Protein AF-A0A2V9DF46-F1 (afdb_monomer_lite)

Structure (mmCIF, N/CA/C/O backbone):
data_AF-A0A2V9DF46-F1
#
_entry.id   AF-A0A2V9DF46-F1
#
loop_
_atom_site.group_PDB
_atom_site.id
_atom_site.type_symbol
_atom_site.label_atom_id
_atom_site.label_alt_id
_atom_site.label_comp_id
_atom_site.label_asym_id
_atom_site.label_entity_id
_atom_site.label_seq_id
_atom_site.pdbx_PDB_ins_code
_atom_site.Cartn_x
_atom_site.Cartn_y
_atom_site.Cartn_z
_atom_site.occupancy
_atom_site.B_iso_or_equiv
_atom_site.auth_seq_id
_atom_site.auth_comp_id
_atom_site.auth_asym_id
_atom_site.auth_atom_id
_atom_site.pdbx_PDB_model_num
ATOM 1 N N . LEU A 1 1 ? -19.518 -4.209 18.057 1.00 50.97 1 LEU A N 1
ATOM 2 C CA . LEU A 1 1 ? -19.226 -2.759 17.904 1.00 50.97 1 LEU A CA 1
ATOM 3 C C . LEU A 1 1 ? -19.248 -1.979 19.229 1.00 50.97 1 LEU A C 1
ATOM 5 O O . LEU A 1 1 ? -18.435 -1.078 19.361 1.00 50.97 1 LEU A O 1
ATOM 9 N N . LYS A 1 2 ? -20.084 -2.325 20.229 1.00 42.31 2 LYS A N 1
ATOM 10 C CA . LYS A 1 2 ? -20.087 -1.654 21.554 1.00 42.31 2 LYS A CA 1
ATOM 11 C C . LYS A 1 2 ? -18.871 -1.942 22.455 1.00 42.31 2 LYS A C 1
ATOM 13 O O . LYS A 1 2 ? -18.589 -1.142 23.333 1.00 42.31 2 LYS A O 1
ATOM 18 N N . GLU A 1 3 ? -18.133 -3.028 22.229 1.00 49.44 3 GLU A N 1
ATOM 19 C CA . GLU A 1 3 ? -16.971 -3.393 23.065 1.00 49.44 3 GLU A CA 1
ATOM 20 C C . GLU A 1 3 ? -15.674 -2.639 22.726 1.00 49.44 3 GLU A C 1
ATOM 22 O O . GLU A 1 3 ? -14.704 -2.739 23.466 1.00 49.44 3 GLU A O 1
ATOM 27 N N . LEU A 1 4 ? -15.636 -1.864 21.635 1.00 55.66 4 LEU A N 1
ATOM 28 C CA . LEU A 1 4 ? -14.403 -1.230 21.143 1.00 55.66 4 LEU A CA 1
ATOM 29 C C . LEU A 1 4 ? -14.249 0.261 21.489 1.00 55.66 4 LEU A C 1
ATOM 31 O O . LEU A 1 4 ? -13.274 0.861 21.053 1.00 55.66 4 LEU A O 1
ATOM 35 N N . ALA A 1 5 ? -15.160 0.862 22.271 1.00 61.62 5 ALA A N 1
ATOM 36 C CA . ALA A 1 5 ? -15.124 2.295 22.625 1.00 61.62 5 ALA A CA 1
ATOM 37 C C . ALA A 1 5 ? -14.777 3.197 21.416 1.00 61.62 5 ALA A C 1
ATOM 39 O O . ALA A 1 5 ? -13.901 4.068 21.486 1.00 61.62 5 ALA A O 1
ATOM 40 N N . ILE A 1 6 ? -15.420 2.903 20.281 1.00 66.00 6 ILE A N 1
ATOM 41 C CA . ILE A 1 6 ? -15.210 3.586 19.003 1.00 66.00 6 ILE A CA 1
ATOM 42 C C . ILE A 1 6 ? -15.786 4.994 19.132 1.00 66.00 6 ILE A C 1
ATOM 44 O O . ILE A 1 6 ? -16.922 5.149 19.583 1.00 66.00 6 ILE A O 1
ATOM 48 N N . THR A 1 7 ? -15.005 6.012 18.778 1.00 76.50 7 THR A N 1
ATOM 49 C CA . THR A 1 7 ? -15.478 7.404 18.808 1.00 76.50 7 THR A CA 1
ATOM 50 C C . THR A 1 7 ? -16.327 7.708 17.574 1.00 76.50 7 THR A C 1
ATOM 52 O O . THR A 1 7 ? -16.152 7.084 16.528 1.00 76.50 7 THR A O 1
ATOM 55 N N . ASP A 1 8 ? -17.215 8.702 17.647 1.00 78.06 8 ASP A N 1
ATOM 56 C CA . ASP A 1 8 ? -18.033 9.110 16.491 1.00 78.06 8 ASP A CA 1
ATOM 57 C C . ASP A 1 8 ? -17.175 9.496 15.270 1.00 78.06 8 ASP A C 1
ATOM 59 O O . ASP A 1 8 ? -17.557 9.250 14.125 1.00 78.06 8 ASP A O 1
ATOM 63 N N . ALA A 1 9 ? -15.970 10.028 15.511 1.00 79.44 9 ALA A N 1
ATOM 64 C CA . ALA A 1 9 ? -14.990 10.317 14.468 1.00 79.44 9 ALA A CA 1
ATOM 65 C C . ALA A 1 9 ? -14.495 9.041 13.762 1.00 79.44 9 ALA A C 1
ATOM 67 O O . ALA A 1 9 ? -14.457 8.991 12.534 1.00 79.44 9 ALA A O 1
ATOM 68 N N . GLU A 1 10 ? -14.180 7.981 14.510 1.00 80.62 10 GLU A N 1
ATOM 69 C CA . GLU A 1 10 ? -13.781 6.696 13.924 1.00 80.62 10 GLU A CA 1
ATOM 70 C C . GLU A 1 10 ? -14.941 6.038 13.166 1.00 80.62 10 GLU A C 1
ATOM 72 O O . GLU A 1 10 ? -14.721 5.420 12.126 1.00 80.62 10 GLU A O 1
ATOM 77 N N . VAL A 1 11 ? -16.184 6.200 13.637 1.00 82.88 11 VAL A N 1
ATOM 78 C CA . VAL A 1 11 ? -17.375 5.718 12.918 1.00 82.88 11 VAL A CA 1
ATOM 79 C C . VAL A 1 11 ? -17.511 6.405 11.557 1.00 82.88 11 VAL A C 1
ATOM 81 O O . VAL A 1 11 ? -17.789 5.729 10.565 1.00 82.88 11 VAL A O 1
ATOM 84 N N . ALA A 1 12 ? -17.279 7.718 11.479 1.00 85.62 12 ALA A N 1
ATOM 85 C CA . ALA A 1 12 ? -17.309 8.449 10.212 1.00 85.62 12 ALA A CA 1
ATOM 86 C C . ALA A 1 12 ? -16.234 7.947 9.229 1.00 85.62 12 ALA A C 1
ATOM 88 O O . ALA A 1 12 ? -16.510 7.753 8.044 1.00 85.62 12 ALA A O 1
ATOM 89 N N . GLU A 1 13 ? -15.027 7.662 9.719 1.00 87.19 13 GLU A N 1
ATOM 90 C CA . GLU A 1 13 ? -13.931 7.124 8.905 1.00 87.19 13 GLU A CA 1
ATOM 91 C C . GLU A 1 13 ? -14.191 5.684 8.442 1.00 87.19 13 GLU A C 1
ATOM 93 O O . GLU A 1 13 ? -13.940 5.334 7.286 1.00 87.19 13 GLU A O 1
ATOM 98 N N . LEU A 1 14 ? -14.773 4.850 9.305 1.00 85.69 14 LEU A N 1
ATOM 99 C CA . LEU A 1 14 ? -15.223 3.509 8.935 1.00 85.69 14 LEU A CA 1
ATOM 100 C C . LEU A 1 14 ? -16.327 3.552 7.877 1.00 85.69 14 LEU A C 1
ATOM 102 O O . LEU A 1 14 ? -16.326 2.738 6.954 1.00 85.69 14 LEU A O 1
ATOM 106 N N . ALA A 1 15 ? -17.254 4.506 7.983 1.00 86.44 15 ALA A N 1
ATOM 107 C CA . ALA A 1 15 ? -18.314 4.682 7.000 1.00 86.44 15 ALA A CA 1
ATOM 108 C C . ALA A 1 15 ? -17.739 5.003 5.612 1.00 86.44 15 ALA A C 1
ATOM 110 O O . ALA A 1 15 ? -18.195 4.427 4.625 1.00 86.44 15 ALA A O 1
ATOM 111 N N . LYS A 1 16 ? -16.697 5.842 5.532 1.00 89.06 16 LYS A N 1
ATOM 112 C CA . LYS A 1 16 ? -15.984 6.140 4.276 1.00 89.06 16 LYS A CA 1
ATOM 113 C C . LYS A 1 16 ? -15.331 4.892 3.676 1.00 89.06 16 LYS A C 1
ATOM 115 O O . LYS A 1 16 ? -15.520 4.613 2.493 1.00 89.06 16 LYS A O 1
ATOM 120 N N . ALA A 1 17 ? -14.621 4.106 4.490 1.00 86.19 17 ALA A N 1
ATOM 121 C CA . ALA A 1 17 ? -14.009 2.854 4.040 1.00 86.19 17 ALA A CA 1
ATOM 122 C C . ALA A 1 17 ? -15.068 1.848 3.549 1.00 86.19 17 ALA A C 1
ATOM 124 O O . ALA A 1 17 ? -14.930 1.266 2.473 1.00 86.19 17 ALA A O 1
ATOM 125 N N . ARG A 1 18 ? -16.176 1.703 4.284 1.00 86.88 18 ARG A N 1
ATOM 126 C CA . ARG A 1 18 ? -17.292 0.824 3.909 1.00 86.88 18 ARG A CA 1
ATOM 127 C C . ARG A 1 18 ? -17.962 1.257 2.605 1.00 86.88 18 ARG A C 1
ATOM 129 O O . ARG A 1 18 ? -18.239 0.414 1.758 1.00 86.88 18 ARG A O 1
ATOM 136 N N . GLN A 1 19 ? -18.200 2.556 2.417 1.00 87.50 19 GLN A N 1
ATOM 137 C CA . GLN A 1 19 ? -18.762 3.098 1.171 1.00 87.50 19 GLN A CA 1
ATOM 138 C C . GLN A 1 19 ? -17.862 2.830 -0.040 1.00 87.50 19 GLN A C 1
ATOM 140 O O . GLN A 1 19 ? -18.359 2.681 -1.152 1.00 87.50 19 GLN A O 1
ATOM 145 N N . ALA A 1 20 ? -16.551 2.720 0.172 1.00 85.12 20 ALA A N 1
ATOM 146 C CA . ALA A 1 20 ? -15.600 2.332 -0.861 1.00 85.12 20 ALA A CA 1
ATOM 147 C C . ALA A 1 20 ? -15.541 0.812 -1.118 1.00 85.12 20 ALA A C 1
ATOM 149 O O . ALA A 1 20 ? -14.718 0.349 -1.907 1.00 85.12 20 ALA A O 1
ATOM 150 N N . GLY A 1 21 ? -16.406 0.028 -0.468 1.00 84.44 21 GLY A N 1
ATOM 151 C CA . GLY A 1 21 ? -16.512 -1.413 -0.667 1.00 84.44 21 GLY A CA 1
ATOM 152 C C . GLY A 1 21 ? -15.475 -2.218 0.109 1.00 84.44 21 GLY A C 1
ATOM 153 O O . GLY A 1 21 ? -15.008 -3.223 -0.416 1.00 84.44 21 GLY A O 1
ATOM 154 N N . VAL A 1 22 ? -15.088 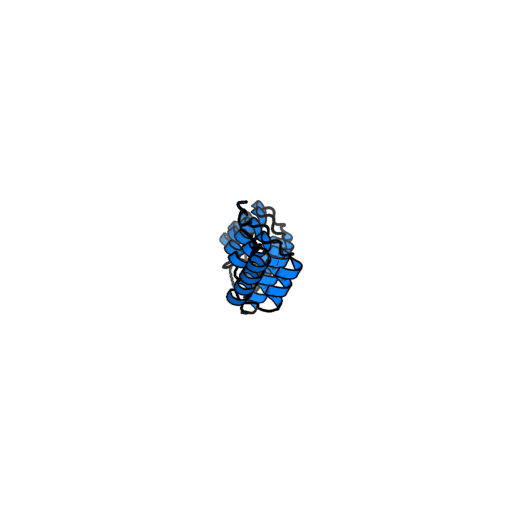-1.758 1.306 1.00 87.25 22 VAL A N 1
ATOM 155 C CA . VAL A 1 22 ? -14.313 -2.547 2.278 1.00 87.25 22 VAL A CA 1
ATOM 156 C C . VAL A 1 22 ? -15.260 -3.368 3.154 1.00 87.25 22 VAL A C 1
ATOM 158 O O . VAL A 1 22 ? -16.243 -2.834 3.675 1.00 87.25 22 VAL A O 1
ATOM 161 N N . THR A 1 23 ? -14.961 -4.654 3.339 1.00 88.56 23 THR A N 1
ATOM 162 C CA . THR A 1 23 ? -15.731 -5.542 4.223 1.00 88.56 23 THR A CA 1
ATOM 163 C C . THR A 1 23 ? -15.696 -5.118 5.696 1.00 88.56 23 THR A C 1
ATOM 165 O O . THR A 1 23 ? -14.719 -4.561 6.198 1.00 88.56 23 THR A O 1
ATOM 168 N N . ASP A 1 24 ? -16.752 -5.459 6.440 1.00 85.00 24 ASP A N 1
ATOM 169 C CA . ASP A 1 24 ? -16.848 -5.162 7.878 1.00 85.00 24 ASP A CA 1
ATOM 170 C C . ASP A 1 24 ? -15.729 -5.816 8.695 1.00 85.00 24 ASP A C 1
ATOM 172 O O . ASP A 1 24 ? -15.208 -5.211 9.632 1.00 85.00 24 ASP A O 1
ATOM 176 N N . SER A 1 25 ? -15.310 -7.023 8.308 1.00 87.06 25 SER A N 1
ATOM 177 C CA . SER A 1 25 ? -14.160 -7.710 8.900 1.00 87.06 25 SER A CA 1
ATOM 178 C C . SER A 1 25 ? -12.865 -6.919 8.726 1.00 87.06 25 SER A C 1
ATOM 180 O O . SER A 1 25 ? -12.126 -6.745 9.694 1.00 87.06 25 SER A O 1
ATOM 182 N N . ALA A 1 26 ? -12.604 -6.394 7.525 1.00 86.88 26 ALA A N 1
ATOM 183 C CA . ALA A 1 26 ? -11.416 -5.588 7.272 1.00 86.88 26 ALA A CA 1
ATOM 184 C C . ALA A 1 26 ? -11.474 -4.256 8.036 1.00 86.88 26 ALA A C 1
ATOM 186 O O . ALA A 1 26 ? -10.485 -3.861 8.646 1.00 86.88 26 ALA A O 1
ATOM 187 N N . CYS A 1 27 ? -12.638 -3.604 8.096 1.00 85.56 27 CYS A N 1
ATOM 188 C CA . CYS A 1 27 ? -12.853 -2.396 8.899 1.00 85.56 27 CYS A CA 1
ATOM 189 C C . CYS A 1 27 ? -12.524 -2.602 10.389 1.00 85.56 27 CYS A C 1
ATOM 191 O O . CYS A 1 27 ? -11.836 -1.776 10.991 1.00 85.56 27 CYS A O 1
ATOM 193 N N . ILE A 1 28 ? -12.970 -3.712 10.987 1.00 86.12 28 ILE A N 1
ATOM 194 C CA . ILE A 1 28 ? -12.664 -4.040 12.389 1.00 86.12 28 ILE A CA 1
ATOM 195 C C . ILE A 1 28 ? -11.156 -4.242 12.583 1.00 86.12 28 ILE A C 1
ATOM 197 O O . ILE A 1 28 ? -10.582 -3.702 13.531 1.00 86.12 28 ILE A O 1
ATOM 201 N N . GLU A 1 29 ? -10.503 -4.974 11.681 1.00 88.44 29 GLU A N 1
ATOM 202 C CA . GLU A 1 29 ? -9.055 -5.201 11.736 1.00 88.44 29 GLU A CA 1
ATOM 203 C C . GLU A 1 29 ? -8.255 -3.898 11.579 1.00 88.44 29 GLU A C 1
ATOM 205 O O . GLU A 1 29 ? -7.288 -3.672 12.305 1.00 88.44 29 GLU A O 1
ATOM 210 N N . LEU A 1 30 ? -8.689 -2.986 10.707 1.00 86.56 30 LEU A N 1
ATOM 211 C CA . LEU A 1 30 ? -8.065 -1.672 10.526 1.00 86.56 30 LEU A CA 1
ATOM 212 C C . LEU A 1 30 ? -8.125 -0.816 11.797 1.00 86.56 30 LEU A C 1
ATOM 214 O O . LEU A 1 30 ? -7.115 -0.238 12.205 1.00 86.56 30 LEU A O 1
ATOM 218 N N . VAL A 1 31 ? -9.284 -0.773 12.459 1.00 86.69 31 VAL A N 1
ATOM 219 C CA . VAL A 1 31 ? -9.442 -0.066 13.741 1.00 86.69 31 VAL A CA 1
ATOM 220 C C . VAL A 1 31 ? -8.585 -0.717 14.817 1.00 86.69 31 VAL A C 1
ATOM 222 O O . VAL A 1 31 ? -7.899 -0.025 15.567 1.00 86.69 31 VAL A O 1
ATOM 225 N N . ARG A 1 32 ? -8.563 -2.052 14.870 1.00 87.56 32 ARG A N 1
ATOM 226 C CA . ARG A 1 32 ? -7.732 -2.800 15.816 1.00 87.56 32 ARG A CA 1
ATOM 227 C C . ARG A 1 32 ? -6.247 -2.476 15.638 1.00 87.56 32 ARG A C 1
ATOM 229 O O . ARG A 1 32 ? -5.565 -2.236 16.631 1.00 87.56 32 ARG A O 1
ATOM 236 N N . LEU A 1 33 ? -5.762 -2.403 14.397 1.00 87.19 33 LEU A N 1
ATOM 237 C CA . LEU A 1 33 ? -4.384 -2.023 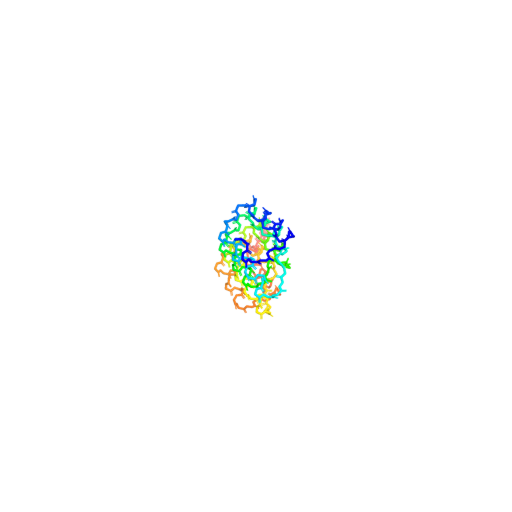14.067 1.00 87.19 33 LEU A CA 1
ATOM 238 C C . LEU A 1 33 ? -4.059 -0.572 14.458 1.00 87.19 33 LEU A C 1
ATOM 240 O O . LEU A 1 33 ? -2.956 -0.303 14.933 1.00 87.19 33 LEU A O 1
ATOM 244 N N . ALA A 1 34 ? -4.988 0.370 14.282 1.00 85.25 34 ALA A N 1
ATOM 245 C CA . ALA A 1 34 ? -4.800 1.753 14.732 1.00 85.25 34 ALA A CA 1
ATOM 246 C C . ALA A 1 34 ? -4.730 1.834 16.269 1.00 85.25 34 ALA A C 1
ATOM 248 O O . ALA A 1 34 ? -3.802 2.418 16.836 1.00 85.25 34 ALA A O 1
ATOM 249 N N . ARG A 1 35 ? -5.649 1.144 16.955 1.00 83.50 35 ARG A N 1
ATOM 250 C CA . ARG A 1 35 ? -5.716 1.104 18.421 1.00 83.50 35 ARG A CA 1
ATOM 251 C C . ARG A 1 35 ? -4.520 0.402 19.061 1.00 83.50 35 ARG A C 1
ATOM 253 O O . ARG A 1 35 ? -4.063 0.858 20.104 1.00 83.50 35 ARG A O 1
ATOM 260 N N . GLN A 1 36 ? -3.953 -0.628 18.424 1.00 86.00 36 GLN A N 1
ATOM 261 C CA . GLN A 1 36 ? -2.684 -1.243 18.850 1.00 86.00 36 GLN A CA 1
ATOM 262 C C . GLN A 1 36 ? -1.523 -0.242 18.904 1.00 86.00 36 GLN A C 1
ATOM 264 O O . GLN A 1 36 ? -0.571 -0.447 19.649 1.00 86.00 36 GLN A O 1
ATOM 269 N N . ARG A 1 37 ? -1.604 0.847 18.137 1.00 82.31 37 ARG A N 1
ATOM 270 C CA . ARG A 1 37 ? -0.605 1.922 18.115 1.00 82.31 37 ARG A CA 1
ATOM 271 C C . ARG A 1 37 ? -1.002 3.118 18.977 1.00 82.31 37 ARG A C 1
ATOM 273 O O . ARG A 1 37 ? -0.373 4.164 18.876 1.00 82.31 37 ARG A O 1
ATOM 280 N N . HIS A 1 38 ? -2.050 2.981 19.792 1.00 82.00 38 HIS A N 1
ATOM 281 C CA . HIS A 1 38 ? -2.656 4.069 20.564 1.00 82.00 38 HIS A CA 1
ATOM 282 C C . HIS A 1 38 ? -3.099 5.264 19.701 1.00 82.00 38 HIS A C 1
ATOM 284 O O . HIS A 1 38 ? -3.181 6.391 20.183 1.00 82.00 38 HIS A O 1
ATOM 290 N N . GLN A 1 39 ? -3.405 5.019 18.424 1.00 82.50 39 GLN A N 1
ATOM 291 C CA . GLN A 1 39 ? -3.882 6.026 17.483 1.00 82.50 39 GLN A CA 1
ATOM 292 C C . GLN A 1 39 ? -5.371 5.825 17.209 1.00 82.50 39 GLN A C 1
ATOM 294 O O . GLN A 1 39 ? -5.876 4.700 17.204 1.00 82.50 39 GLN A O 1
ATOM 299 N N . GLN A 1 40 ? -6.078 6.931 16.987 1.00 82.44 40 GLN A N 1
ATOM 300 C CA . GLN A 1 40 ? -7.453 6.885 16.498 1.00 82.44 40 GLN A CA 1
ATOM 301 C C . GLN A 1 40 ? -7.449 6.526 15.015 1.00 82.44 40 GLN A C 1
ATOM 303 O O . GLN A 1 40 ? -6.559 6.935 14.264 1.00 82.44 40 GLN A O 1
ATOM 308 N N . PHE A 1 41 ? -8.449 5.762 14.587 1.00 83.00 41 PHE A N 1
ATOM 309 C CA . PHE A 1 41 ? -8.607 5.446 13.176 1.00 83.00 41 PHE A CA 1
ATOM 310 C C . PHE A 1 41 ? -9.039 6.696 12.387 1.00 83.00 41 PHE A C 1
ATOM 312 O O . PHE A 1 41 ? -10.179 7.137 12.487 1.00 83.00 41 PHE A O 1
ATOM 319 N N . ALA A 1 42 ? -8.110 7.255 11.605 1.00 85.19 42 ALA A N 1
ATOM 320 C CA . ALA A 1 42 ? -8.290 8.483 10.819 1.00 85.19 42 ALA A CA 1
ATOM 321 C C . ALA A 1 42 ? -7.958 8.299 9.323 1.00 85.19 42 ALA A C 1
ATOM 323 O O . ALA A 1 42 ? -7.619 9.250 8.625 1.00 85.19 42 ALA A O 1
ATOM 324 N N . SER A 1 43 ? -7.954 7.055 8.836 1.00 85.00 43 SER A N 1
ATOM 325 C CA . SER A 1 43 ? -7.454 6.701 7.498 1.00 85.00 43 SER A CA 1
ATOM 326 C C . SER A 1 43 ? -8.549 6.276 6.516 1.00 85.00 43 SER A C 1
ATOM 328 O O . SER A 1 43 ? -8.241 5.675 5.486 1.00 85.00 43 SER A O 1
ATOM 330 N N . GLY A 1 44 ? -9.816 6.566 6.811 1.00 86.62 44 GLY A N 1
ATOM 331 C CA . GLY A 1 44 ? -10.958 6.165 5.991 1.00 86.62 44 GLY A CA 1
ATOM 332 C C . GLY A 1 44 ? -10.908 6.754 4.584 1.00 86.62 44 GLY A C 1
ATOM 333 O O . GLY A 1 44 ? -11.097 6.019 3.615 1.00 86.62 44 GLY A O 1
ATOM 334 N N . ASP A 1 45 ? -10.564 8.039 4.451 1.00 87.62 45 ASP A N 1
ATOM 335 C CA . ASP A 1 45 ? -10.402 8.690 3.137 1.00 87.62 45 ASP A CA 1
ATOM 336 C C . ASP A 1 45 ? -9.278 8.058 2.300 1.00 87.62 45 ASP A C 1
ATOM 338 O O . ASP A 1 45 ? -9.449 7.797 1.108 1.00 87.62 45 ASP A O 1
ATOM 342 N N . ALA A 1 46 ? -8.138 7.756 2.928 1.00 88.88 46 ALA A N 1
ATOM 343 C CA . ALA A 1 46 ? -7.000 7.118 2.268 1.00 88.88 46 ALA A CA 1
ATOM 344 C C . ALA A 1 46 ? -7.347 5.701 1.779 1.00 88.88 46 ALA A C 1
ATOM 346 O O . ALA A 1 46 ? -7.044 5.334 0.643 1.00 88.88 46 ALA A O 1
ATOM 347 N N . ILE A 1 47 ? -8.044 4.920 2.607 1.00 90.00 47 ILE A N 1
ATOM 348 C CA . ILE A 1 47 ? -8.532 3.580 2.251 1.00 90.00 47 ILE A CA 1
ATOM 349 C C . ILE A 1 47 ? -9.540 3.651 1.105 1.00 90.00 47 ILE A C 1
ATOM 351 O O . ILE A 1 47 ? -9.461 2.859 0.164 1.00 90.00 47 ILE A O 1
ATOM 355 N N . ALA A 1 48 ? -10.455 4.620 1.150 1.00 89.88 48 ALA A N 1
ATOM 356 C CA . ALA A 1 48 ? -11.411 4.837 0.077 1.00 89.88 48 ALA A CA 1
ATOM 357 C C . ALA A 1 48 ? -10.711 5.184 -1.247 1.00 89.88 48 ALA A C 1
ATOM 359 O O . ALA A 1 48 ? -11.085 4.658 -2.296 1.00 89.88 48 ALA A O 1
ATOM 360 N N . GLY A 1 49 ? -9.662 6.012 -1.199 1.00 89.06 49 GLY A N 1
ATOM 361 C CA . GLY A 1 49 ? -8.807 6.319 -2.348 1.00 89.06 49 GLY A CA 1
ATOM 362 C C . GLY A 1 49 ? -8.145 5.076 -2.945 1.00 89.06 49 GLY A C 1
ATOM 363 O O . GLY A 1 49 ? -8.228 4.864 -4.153 1.00 89.06 49 GLY A O 1
ATOM 364 N N . LEU A 1 50 ? -7.569 4.211 -2.104 1.00 89.94 50 LEU A N 1
ATOM 365 C CA . LEU A 1 50 ? -6.933 2.959 -2.532 1.00 89.94 50 LEU A CA 1
ATOM 366 C C . LEU A 1 50 ? -7.938 1.975 -3.154 1.00 89.94 50 LEU A C 1
ATOM 368 O O . LEU A 1 50 ? -7.659 1.376 -4.191 1.00 89.94 50 LEU A O 1
ATOM 372 N N . ARG A 1 51 ? -9.140 1.843 -2.582 1.00 91.50 51 ARG A N 1
ATOM 373 C CA . ARG A 1 51 ? -10.194 0.990 -3.158 1.00 91.50 51 ARG A CA 1
ATOM 374 C C . ARG A 1 51 ? -10.697 1.490 -4.506 1.00 91.50 51 ARG A C 1
ATOM 376 O O . ARG A 1 51 ? -10.948 0.672 -5.387 1.00 91.50 51 ARG A O 1
ATOM 383 N N . ARG A 1 52 ? -10.806 2.810 -4.694 1.00 89.31 52 ARG A N 1
ATOM 384 C CA . ARG A 1 52 ? -11.214 3.414 -5.978 1.00 89.31 52 ARG A CA 1
ATOM 385 C C . ARG A 1 52 ? -10.247 3.113 -7.118 1.00 89.31 52 ARG A C 1
ATOM 387 O O . ARG A 1 52 ? -10.668 3.114 -8.266 1.00 89.31 52 ARG A O 1
ATOM 394 N N . VAL A 1 53 ? -8.979 2.858 -6.806 1.00 89.81 53 VAL A N 1
ATOM 395 C CA . VAL A 1 53 ? -7.957 2.460 -7.787 1.00 89.81 53 VAL A CA 1
ATOM 396 C C . VAL A 1 53 ? -7.737 0.943 -7.804 1.00 89.81 53 VAL A C 1
ATOM 398 O O . VAL A 1 53 ? -6.693 0.457 -8.225 1.00 89.81 53 VAL A O 1
ATOM 401 N N . GLU A 1 54 ? -8.729 0.183 -7.333 1.00 89.06 54 GLU A N 1
ATOM 402 C CA . GLU A 1 54 ? -8.754 -1.280 -7.373 1.00 89.06 54 GLU A CA 1
ATOM 403 C C . GLU A 1 54 ? -7.598 -1.955 -6.614 1.00 89.06 54 GLU A C 1
ATOM 405 O O . GLU A 1 54 ? -7.166 -3.051 -6.978 1.00 89.06 54 GLU A O 1
ATOM 410 N N . VAL A 1 55 ? -7.093 -1.328 -5.544 1.00 88.94 55 VAL A N 1
ATOM 411 C CA . VAL A 1 55 ? -6.202 -2.008 -4.588 1.00 88.94 55 VAL A CA 1
ATOM 412 C C . VAL A 1 55 ? -7.029 -2.980 -3.761 1.00 88.94 55 VAL A C 1
ATOM 414 O O . VAL A 1 55 ? -8.105 -2.635 -3.263 1.00 88.94 55 VAL A O 1
ATOM 417 N N . THR A 1 56 ? -6.544 -4.206 -3.603 1.00 90.62 56 THR A N 1
ATOM 418 C CA . THR A 1 56 ? -7.258 -5.257 -2.871 1.00 90.62 56 THR A CA 1
ATOM 419 C C . THR A 1 56 ? -7.318 -4.987 -1.363 1.00 90.62 56 THR A C 1
ATOM 421 O O . THR A 1 56 ? -6.453 -4.325 -0.788 1.00 90.62 56 THR A O 1
ATOM 424 N N . GLU A 1 57 ? -8.336 -5.529 -0.685 1.00 90.00 57 GLU A N 1
ATOM 425 C CA . GLU A 1 57 ? -8.455 -5.407 0.778 1.00 90.00 57 GLU A CA 1
ATOM 426 C C . GLU A 1 57 ? -7.255 -6.013 1.511 1.00 90.00 57 GLU A C 1
ATOM 428 O O . GLU A 1 57 ? -6.794 -5.450 2.501 1.00 90.00 57 GLU A O 1
ATOM 433 N N . ALA A 1 58 ? -6.716 -7.124 0.996 1.00 89.31 58 ALA A N 1
ATOM 434 C CA . ALA A 1 58 ? -5.520 -7.758 1.540 1.00 89.31 58 ALA A CA 1
ATOM 435 C C . ALA A 1 58 ? -4.325 -6.793 1.523 1.00 89.31 58 ALA A C 1
ATOM 437 O O . ALA A 1 58 ? -3.671 -6.607 2.548 1.00 89.31 58 ALA A O 1
ATOM 438 N N . THR A 1 59 ? -4.099 -6.108 0.398 1.00 89.69 59 THR A N 1
ATOM 439 C CA . THR A 1 59 ? -3.055 -5.085 0.285 1.00 89.69 59 THR A CA 1
ATOM 440 C C . THR A 1 59 ? -3.293 -3.934 1.255 1.00 89.69 59 THR A C 1
ATOM 442 O O . THR A 1 59 ? -2.372 -3.526 1.953 1.00 89.69 59 THR A O 1
ATOM 445 N N . ILE A 1 60 ? -4.526 -3.437 1.370 1.00 90.38 60 ILE A N 1
ATOM 446 C CA . ILE A 1 60 ? -4.856 -2.351 2.306 1.00 90.38 60 ILE A CA 1
ATOM 447 C C . ILE A 1 60 ? -4.561 -2.763 3.754 1.00 90.38 60 ILE A C 1
ATOM 449 O O . ILE A 1 60 ? -3.937 -2.001 4.490 1.00 90.38 60 ILE A O 1
ATOM 453 N N . LEU A 1 61 ? -4.951 -3.969 4.169 1.00 90.44 61 LEU A N 1
ATOM 454 C CA . LEU A 1 61 ? -4.661 -4.475 5.512 1.00 90.44 61 LEU A CA 1
ATOM 455 C C . LEU A 1 61 ? -3.155 -4.591 5.770 1.00 90.44 61 LEU A C 1
ATOM 457 O O . LEU A 1 61 ? -2.683 -4.210 6.841 1.00 90.44 61 LEU A O 1
ATOM 461 N N . GLU A 1 62 ? -2.384 -5.053 4.791 1.00 90.56 62 GLU A N 1
ATOM 462 C CA . GLU A 1 62 ? -0.924 -5.092 4.882 1.00 90.56 62 GLU A CA 1
ATOM 463 C C . GLU A 1 62 ? -0.317 -3.681 4.982 1.00 90.56 62 GLU A C 1
ATOM 465 O O . GLU A 1 62 ? 0.534 -3.432 5.836 1.00 90.56 62 GLU A O 1
ATOM 470 N N . LEU A 1 63 ? -0.809 -2.705 4.212 1.00 89.19 63 LEU A N 1
ATOM 471 C CA . LEU A 1 63 ? -0.382 -1.307 4.343 1.00 89.19 63 LEU A CA 1
ATOM 472 C C . LEU A 1 63 ? -0.721 -0.725 5.723 1.00 89.19 63 LEU A C 1
ATOM 474 O O . LEU A 1 63 ? 0.071 0.042 6.280 1.00 89.19 63 LEU A O 1
ATOM 478 N N . ALA A 1 64 ? -1.857 -1.110 6.312 1.00 88.44 64 ALA A N 1
ATOM 479 C CA . ALA A 1 64 ? -2.214 -0.740 7.680 1.00 88.44 64 ALA A CA 1
ATOM 480 C C . ALA A 1 64 ? -1.288 -1.391 8.715 1.00 88.44 64 ALA A C 1
ATOM 482 O O . ALA A 1 64 ? -0.928 -0.762 9.713 1.00 88.44 64 ALA A O 1
ATOM 483 N N . ARG A 1 65 ? -0.861 -2.641 8.494 1.00 89.00 65 ARG A N 1
ATOM 484 C CA . ARG A 1 65 ? 0.133 -3.338 9.335 1.00 89.00 65 ARG A CA 1
ATOM 485 C C . ARG A 1 65 ? 1.509 -2.677 9.261 1.00 89.00 65 ARG A C 1
ATOM 487 O O . 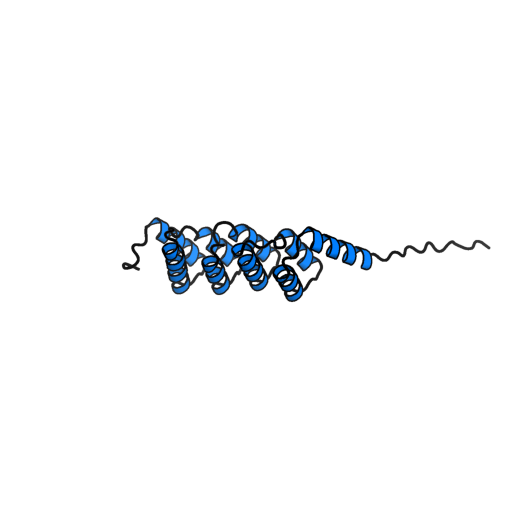ARG A 1 65 ? 2.189 -2.577 10.277 1.00 89.00 65 ARG A O 1
ATOM 494 N N . LEU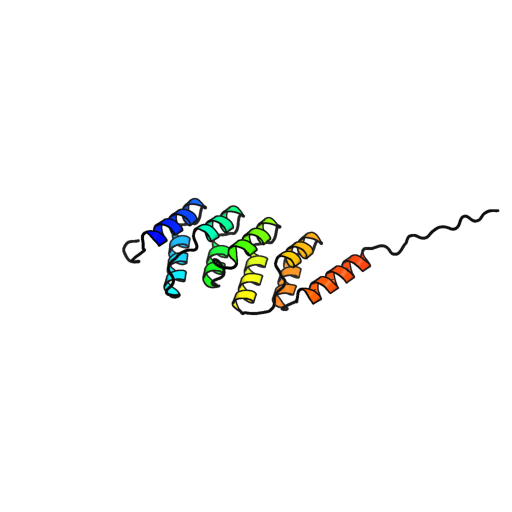 A 1 66 ? 1.871 -2.131 8.106 1.00 87.38 66 LEU A N 1
ATOM 495 C CA . LEU A 1 66 ? 3.129 -1.409 7.889 1.00 87.38 66 LEU A CA 1
ATOM 496 C C . LEU A 1 66 ? 3.067 0.079 8.274 1.00 87.38 66 LEU A C 1
ATOM 498 O O . LEU A 1 66 ? 4.062 0.792 8.139 1.00 87.38 66 LEU A O 1
ATOM 502 N N . ASN A 1 67 ? 1.912 0.555 8.755 1.00 86.25 67 ASN A N 1
ATOM 503 C CA . ASN A 1 67 ? 1.665 1.959 9.087 1.00 86.25 67 ASN A CA 1
ATOM 504 C C . ASN A 1 67 ? 1.908 2.926 7.904 1.00 86.25 67 ASN A C 1
ATOM 506 O O . ASN A 1 67 ? 2.382 4.044 8.089 1.00 86.25 67 ASN A O 1
ATOM 510 N N . GLN A 1 68 ? 1.600 2.492 6.676 1.00 84.88 68 GLN A N 1
ATOM 511 C CA . GLN A 1 68 ? 1.845 3.266 5.448 1.00 84.88 68 GLN A CA 1
ATOM 512 C C . GLN A 1 68 ? 0.585 3.932 4.866 1.00 84.88 68 GLN A C 1
ATOM 514 O O . GLN A 1 68 ? 0.695 4.744 3.953 1.00 84.88 68 GLN A O 1
ATOM 519 N N . ILE A 1 69 ? -0.619 3.654 5.381 1.00 82.94 69 ILE A N 1
ATOM 520 C CA . ILE A 1 69 ? -1.858 4.219 4.809 1.00 82.94 69 ILE A CA 1
ATOM 521 C C . ILE A 1 69 ? -1.930 5.747 4.953 1.00 82.94 69 ILE A C 1
ATOM 523 O O . ILE A 1 69 ? -2.414 6.414 4.054 1.00 82.94 69 ILE A O 1
ATOM 527 N N . GLY A 1 70 ? -1.451 6.341 6.046 1.00 79.44 70 GLY A N 1
ATOM 528 C CA . GLY A 1 70 ? -1.565 7.794 6.226 1.00 79.44 70 GLY A CA 1
ATOM 529 C C . GLY A 1 70 ? -0.702 8.581 5.235 1.00 79.44 70 GLY A C 1
ATOM 530 O O . GLY A 1 70 ? -1.203 9.256 4.342 1.00 79.44 70 GLY A O 1
ATOM 531 N N . LEU A 1 71 ? 0.618 8.487 5.400 1.00 76.94 71 LEU A N 1
ATOM 532 C CA . LEU A 1 71 ? 1.569 9.322 4.662 1.00 76.94 71 LEU A CA 1
ATOM 533 C C . LEU A 1 71 ? 1.753 8.880 3.202 1.00 76.94 71 LEU A C 1
ATOM 535 O O . LEU A 1 71 ? 2.044 9.705 2.342 1.00 76.94 71 LEU A O 1
ATOM 539 N N . TRP A 1 72 ? 1.608 7.583 2.923 1.00 85.25 72 TRP A N 1
ATOM 540 C CA . TRP A 1 72 ? 2.006 6.994 1.646 1.00 85.25 72 TRP A CA 1
ATOM 541 C C . TRP A 1 72 ? 0.828 6.531 0.778 1.00 85.25 72 TRP A C 1
ATOM 543 O O . TRP A 1 72 ? 1.033 6.233 -0.397 1.00 85.25 72 TRP A O 1
ATOM 553 N N . ALA A 1 73 ? -0.419 6.543 1.271 1.00 85.31 73 ALA A N 1
ATOM 554 C CA . ALA A 1 73 ? -1.562 6.137 0.443 1.00 85.31 73 ALA A CA 1
ATOM 555 C C . ALA A 1 73 ? -1.750 7.001 -0.807 1.00 85.31 73 ALA A C 1
ATOM 557 O O . ALA A 1 73 ? -2.128 6.462 -1.841 1.00 85.31 73 ALA A O 1
ATOM 558 N N . GLY A 1 74 ? -1.464 8.306 -0.747 1.00 86.44 74 GLY A N 1
ATOM 559 C CA . GLY A 1 74 ? -1.554 9.171 -1.929 1.00 86.44 74 GLY A CA 1
ATOM 560 C C . GLY A 1 74 ? -0.550 8.779 -3.018 1.00 86.44 74 GLY A C 1
ATOM 561 O O . GLY A 1 74 ? -0.904 8.691 -4.193 1.00 86.44 74 GLY A O 1
ATOM 562 N N . GLU A 1 75 ? 0.688 8.472 -2.623 1.00 87.62 75 GLU A N 1
ATOM 563 C CA . GLU A 1 75 ? 1.722 7.989 -3.545 1.00 87.62 75 GLU A CA 1
ATOM 564 C C . GLU A 1 75 ? 1.353 6.600 -4.090 1.00 87.62 75 GLU A C 1
ATOM 566 O O . GLU A 1 75 ? 1.412 6.373 -5.298 1.00 87.62 75 GLU A O 1
ATOM 571 N N . ALA A 1 76 ? 0.894 5.690 -3.225 1.00 88.88 76 ALA A N 1
ATOM 572 C CA . ALA A 1 76 ? 0.438 4.357 -3.615 1.00 88.88 76 ALA A CA 1
ATOM 573 C C . ALA A 1 76 ? -0.749 4.404 -4.589 1.00 88.88 76 ALA A C 1
ATOM 575 O O . ALA A 1 76 ? -0.776 3.654 -5.565 1.00 88.88 76 ALA A O 1
ATOM 576 N N . GLN A 1 77 ? -1.692 5.326 -4.380 1.00 90.25 77 GLN A N 1
ATOM 577 C CA . GLN A 1 77 ? -2.812 5.552 -5.287 1.00 90.25 77 GLN A CA 1
ATOM 578 C C . GLN 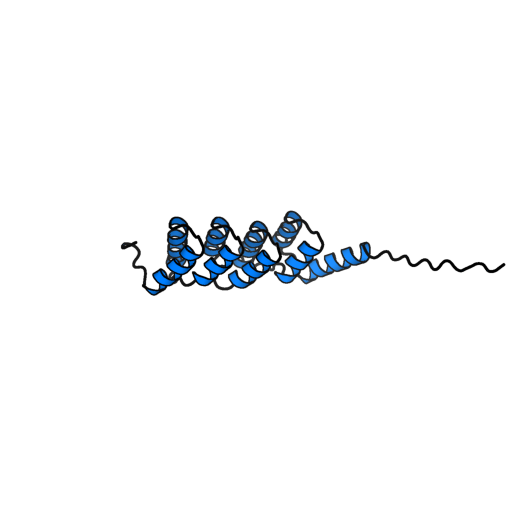A 1 77 ? -2.326 6.010 -6.668 1.00 90.25 77 GLN A C 1
ATOM 580 O O . GLN A 1 77 ? -2.769 5.473 -7.683 1.00 90.25 77 GLN A O 1
ATOM 585 N N . ALA A 1 78 ? -1.393 6.965 -6.719 1.00 88.50 78 ALA A N 1
ATOM 586 C CA . ALA A 1 78 ? -0.813 7.441 -7.973 1.00 88.50 78 ALA A CA 1
ATOM 587 C C . ALA A 1 78 ? -0.047 6.330 -8.715 1.00 88.50 78 ALA A C 1
ATOM 589 O O . ALA A 1 78 ? -0.195 6.170 -9.925 1.00 88.50 78 ALA A O 1
ATOM 590 N N . MET A 1 79 ? 0.721 5.520 -7.986 1.00 89.62 79 MET A N 1
ATOM 591 C CA . MET A 1 79 ? 1.441 4.368 -8.533 1.00 89.62 79 MET A CA 1
ATOM 592 C C . MET A 1 79 ? 0.497 3.306 -9.103 1.00 89.62 79 MET A C 1
ATOM 594 O O . MET A 1 79 ? 0.740 2.782 -10.192 1.00 89.62 79 MET A O 1
ATOM 598 N N . ARG A 1 80 ? -0.609 3.023 -8.410 1.00 90.44 80 ARG A N 1
ATOM 599 C CA . ARG A 1 80 ? -1.631 2.093 -8.894 1.00 90.44 80 ARG A CA 1
ATOM 600 C C . ARG A 1 80 ? -2.309 2.595 -10.167 1.00 90.44 80 ARG A C 1
ATOM 602 O O . ARG A 1 80 ? -2.444 1.832 -11.117 1.00 90.44 80 ARG A O 1
ATOM 609 N N . LEU A 1 81 ? -2.670 3.881 -10.214 1.00 89.19 81 LEU A N 1
ATOM 610 C CA . LEU A 1 81 ? -3.225 4.526 -11.413 1.00 89.19 81 LEU A CA 1
ATOM 611 C C . LEU A 1 81 ? -2.268 4.475 -12.607 1.00 89.19 81 LEU A C 1
ATOM 613 O O . LEU A 1 81 ? -2.708 4.403 -13.750 1.00 89.19 81 LEU A O 1
ATOM 617 N N . ALA A 1 82 ? -0.965 4.483 -12.342 1.00 86.50 82 ALA A N 1
ATOM 618 C CA . ALA A 1 82 ? 0.066 4.330 -13.355 1.00 86.50 82 ALA A CA 1
ATOM 619 C C . ALA A 1 82 ? 0.296 2.869 -13.800 1.00 86.50 82 ALA A C 1
ATOM 621 O O . ALA A 1 82 ? 1.185 2.609 -14.608 1.00 86.50 82 ALA A O 1
ATOM 622 N N . GLY A 1 83 ? -0.493 1.915 -13.295 1.00 86.06 83 GLY A N 1
ATOM 623 C CA . GLY A 1 83 ? -0.457 0.512 -13.711 1.00 86.06 83 GLY A CA 1
ATOM 624 C C . GLY A 1 83 ? 0.511 -0.367 -12.921 1.00 86.06 83 GLY A C 1
ATOM 625 O O . GLY A 1 83 ? 0.832 -1.469 -13.371 1.00 86.06 83 GLY A O 1
ATOM 626 N N . LEU A 1 84 ? 0.989 0.087 -11.757 1.00 88.31 84 LEU A N 1
ATOM 627 C CA . LEU A 1 84 ? 1.761 -0.768 -10.854 1.00 88.31 84 LEU A CA 1
ATOM 628 C C . LEU A 1 84 ? 0.838 -1.759 -10.128 1.00 88.31 84 LEU A C 1
ATOM 630 O O . LEU A 1 84 ? -0.296 -1.448 -9.747 1.00 88.31 84 LEU A O 1
ATOM 634 N N . SER A 1 85 ? 1.324 -2.986 -9.961 1.00 89.56 85 SER A N 1
ATOM 635 C CA . SER A 1 85 ? 0.600 -4.048 -9.270 1.00 89.56 85 SER A CA 1
ATOM 636 C C . SER A 1 85 ? 0.641 -3.873 -7.752 1.00 89.56 85 SER A C 1
ATOM 638 O O . SER A 1 85 ? 1.558 -3.267 -7.194 1.00 89.56 85 SER A O 1
ATOM 640 N N . ASP A 1 86 ? -0.357 -4.442 -7.078 1.00 89.69 86 ASP A N 1
ATOM 641 C CA . ASP A 1 86 ? -0.440 -4.502 -5.617 1.00 89.69 86 ASP A CA 1
ATOM 642 C C . ASP A 1 86 ? 0.833 -5.097 -4.986 1.00 89.69 86 ASP A C 1
ATOM 644 O O . ASP A 1 86 ? 1.284 -4.625 -3.945 1.00 89.69 86 ASP A O 1
ATOM 648 N N . GLU A 1 87 ? 1.458 -6.087 -5.632 1.00 89.62 87 GLU A N 1
ATOM 649 C CA . GLU A 1 87 ? 2.700 -6.708 -5.154 1.00 89.62 87 GLU A CA 1
ATOM 650 C C . GLU A 1 87 ? 3.870 -5.719 -5.107 1.00 89.62 87 GLU A C 1
ATOM 652 O O . GLU A 1 87 ? 4.598 -5.672 -4.113 1.00 89.62 87 GLU A O 1
ATOM 657 N N . ILE A 1 88 ? 4.023 -4.884 -6.142 1.00 89.56 88 ILE A N 1
ATOM 658 C CA . ILE A 1 88 ? 5.053 -3.836 -6.176 1.00 89.56 88 ILE A CA 1
ATOM 659 C C . ILE A 1 88 ? 4.799 -2.823 -5.059 1.00 89.56 88 ILE A C 1
ATOM 661 O O . ILE A 1 88 ? 5.733 -2.443 -4.351 1.00 89.56 88 ILE A O 1
ATOM 665 N N . LEU A 1 89 ? 3.537 -2.419 -4.866 1.00 89.81 89 LEU A N 1
ATOM 666 C CA . LEU A 1 89 ? 3.162 -1.508 -3.785 1.00 89.81 89 LEU A CA 1
ATOM 667 C C . LEU A 1 89 ? 3.513 -2.102 -2.416 1.00 89.81 89 LEU A C 1
ATOM 669 O O . LEU A 1 89 ? 4.112 -1.423 -1.587 1.00 89.81 89 LEU A O 1
ATOM 673 N N . LEU A 1 90 ? 3.197 -3.374 -2.173 1.00 90.12 90 LEU A N 1
ATOM 674 C CA . LEU A 1 90 ? 3.520 -4.036 -0.909 1.00 90.12 90 LEU A CA 1
ATOM 675 C C . LEU A 1 90 ? 5.022 -4.178 -0.685 1.00 90.12 90 LEU A C 1
ATOM 677 O O . LEU A 1 90 ? 5.489 -3.939 0.430 1.00 90.12 90 LEU A O 1
ATOM 681 N N . SER A 1 91 ? 5.781 -4.536 -1.721 1.00 88.62 91 SER A N 1
ATOM 682 C CA . SER A 1 91 ? 7.240 -4.611 -1.629 1.00 88.62 91 SER A CA 1
ATOM 683 C C . SER A 1 91 ? 7.826 -3.247 -1.249 1.00 88.62 91 SER A C 1
ATOM 685 O O . SER A 1 91 ? 8.542 -3.126 -0.252 1.00 88.62 91 SER A O 1
ATOM 687 N N . LEU A 1 92 ? 7.410 -2.185 -1.945 1.00 87.94 92 LEU A N 1
ATOM 688 C CA . LEU A 1 92 ? 7.860 -0.826 -1.655 1.00 87.94 92 LEU A CA 1
ATOM 689 C C . LEU A 1 92 ? 7.459 -0.373 -0.242 1.00 87.94 92 LEU A C 1
ATOM 691 O O . LEU A 1 92 ? 8.284 0.174 0.491 1.00 87.94 92 LEU A O 1
ATOM 695 N N . ALA A 1 93 ? 6.225 -0.660 0.178 1.00 88.94 93 ALA A N 1
ATOM 696 C CA . ALA A 1 93 ? 5.736 -0.345 1.517 1.00 88.94 93 ALA A CA 1
ATOM 697 C C . ALA A 1 93 ? 6.558 -1.028 2.617 1.00 88.94 93 ALA A C 1
ATOM 699 O O . ALA A 1 93 ? 6.867 -0.394 3.627 1.00 88.94 93 ALA A O 1
ATOM 700 N N . ARG A 1 94 ? 6.935 -2.302 2.434 1.00 88.94 94 ARG A N 1
ATOM 701 C CA . ARG A 1 94 ? 7.754 -3.058 3.399 1.00 88.94 94 ARG A CA 1
ATOM 702 C C . ARG A 1 94 ? 9.141 -2.454 3.544 1.00 88.94 94 ARG A C 1
ATOM 704 O O . ARG A 1 94 ? 9.583 -2.204 4.663 1.00 88.94 94 ARG A O 1
ATOM 711 N N . HIS A 1 95 ? 9.805 -2.171 2.428 1.00 87.00 95 HIS A N 1
ATOM 712 C CA . HIS A 1 95 ? 11.132 -1.563 2.452 1.00 87.00 95 HIS A CA 1
ATOM 713 C C . HIS A 1 95 ? 11.113 -0.151 3.047 1.00 87.00 95 HIS A C 1
ATOM 715 O O . HIS A 1 95 ? 11.994 0.206 3.833 1.00 87.00 95 HIS A O 1
ATOM 721 N N . ARG A 1 96 ? 10.079 0.639 2.738 1.00 84.62 96 ARG A N 1
ATOM 722 C CA . ARG A 1 96 ? 9.906 1.980 3.302 1.00 84.62 96 ARG A CA 1
ATOM 723 C C . ARG A 1 96 ? 9.621 1.936 4.802 1.00 84.62 96 ARG A C 1
ATOM 725 O O . ARG A 1 96 ? 10.211 2.712 5.549 1.00 84.62 96 ARG A O 1
ATOM 732 N N . ALA A 1 97 ? 8.789 0.998 5.255 1.00 85.62 97 ALA A N 1
ATOM 733 C CA . ALA A 1 97 ? 8.556 0.755 6.678 1.00 85.62 97 ALA A CA 1
ATOM 734 C C . ALA A 1 97 ? 9.835 0.303 7.409 1.00 85.62 97 ALA A C 1
ATOM 736 O O . ALA A 1 97 ? 10.033 0.662 8.566 1.00 85.62 97 ALA A O 1
ATOM 737 N N . ALA A 1 98 ? 10.729 -0.419 6.725 1.00 85.56 98 ALA A N 1
ATOM 738 C CA . ALA A 1 98 ? 12.054 -0.783 7.227 1.00 85.56 98 ALA A CA 1
ATOM 739 C C . ALA A 1 98 ? 13.088 0.365 7.160 1.00 85.56 98 ALA A C 1
ATOM 741 O O . ALA A 1 98 ? 14.239 0.170 7.549 1.00 85.56 98 ALA A O 1
ATOM 742 N N . GLY A 1 99 ? 12.714 1.549 6.657 1.00 80.88 99 GLY A N 1
ATOM 743 C CA . GLY A 1 99 ? 13.609 2.703 6.516 1.00 80.88 99 GLY A CA 1
ATOM 744 C C . GLY A 1 99 ? 14.691 2.533 5.445 1.00 80.88 99 GLY A C 1
ATOM 745 O O . GLY A 1 99 ? 15.692 3.249 5.460 1.00 80.88 99 GLY A O 1
ATOM 746 N N . GLN A 1 100 ? 14.525 1.578 4.529 1.00 80.69 100 GLN A N 1
ATOM 747 C CA . GLN A 1 100 ? 15.505 1.299 3.487 1.00 80.69 100 GLN A CA 1
ATOM 748 C C . GLN A 1 100 ? 15.358 2.268 2.311 1.00 80.69 100 GLN A C 1
ATOM 750 O O . GLN A 1 100 ? 14.255 2.697 1.959 1.00 80.69 100 GLN A O 1
ATOM 755 N N . LYS A 1 101 ? 16.489 2.603 1.678 1.00 75.25 101 LYS A N 1
ATOM 756 C CA . LYS A 1 101 ? 16.486 3.367 0.428 1.00 75.25 101 LYS A CA 1
ATOM 757 C C . LYS A 1 101 ? 15.838 2.515 -0.656 1.00 75.25 101 LYS A C 1
ATOM 759 O O . LYS A 1 101 ? 16.241 1.378 -0.877 1.00 75.25 101 LYS A O 1
ATOM 764 N N . THR A 1 102 ? 14.826 3.074 -1.299 1.00 77.88 102 THR A N 1
ATOM 765 C CA . THR A 1 102 ? 14.058 2.423 -2.358 1.00 77.88 102 THR A CA 1
ATOM 766 C C . THR A 1 102 ? 13.916 3.358 -3.540 1.00 77.88 102 THR A C 1
ATOM 768 O O . THR A 1 102 ? 14.145 4.563 -3.416 1.00 77.88 102 THR A O 1
ATOM 771 N N . LEU A 1 103 ? 13.543 2.781 -4.678 1.00 81.38 103 LEU A N 1
ATOM 772 C CA . LEU A 1 103 ? 13.183 3.535 -5.867 1.00 81.38 103 LEU A CA 1
ATOM 773 C C . LEU A 1 103 ? 11.982 4.437 -5.583 1.00 81.38 103 LEU A C 1
ATOM 775 O O . LEU A 1 103 ? 11.009 4.013 -4.953 1.00 81.38 103 LEU A O 1
ATOM 779 N N . SER A 1 104 ? 12.028 5.664 -6.088 1.00 81.44 104 SER A N 1
ATOM 780 C CA . SER A 1 104 ? 10.891 6.572 -6.035 1.00 81.44 104 SER A CA 1
ATOM 781 C C . SER A 1 104 ? 9.743 6.069 -6.912 1.00 81.44 104 SER A C 1
ATOM 783 O O . SER A 1 104 ? 9.948 5.477 -7.981 1.00 81.44 104 SER A O 1
ATOM 785 N N . GLY A 1 105 ? 8.506 6.337 -6.482 1.00 81.88 105 GLY A N 1
ATOM 786 C CA . GLY A 1 105 ? 7.307 5.974 -7.239 1.00 81.88 105 GLY A CA 1
ATOM 787 C C . GLY A 1 105 ? 7.337 6.415 -8.712 1.00 81.88 105 GLY A C 1
ATOM 788 O O . GLY A 1 105 ? 7.059 5.589 -9.585 1.00 81.88 105 GLY A O 1
ATOM 789 N N . PRO A 1 106 ? 7.742 7.659 -9.046 1.00 83.06 106 PRO A N 1
ATOM 790 C CA . PRO A 1 106 ? 7.855 8.102 -10.436 1.00 83.06 106 PRO A CA 1
ATOM 791 C C . PRO A 1 106 ? 8.827 7.266 -11.279 1.00 83.06 106 PRO A C 1
ATOM 793 O O . PRO A 1 106 ? 8.561 7.013 -12.456 1.00 83.06 106 PRO A O 1
ATOM 796 N N . LEU A 1 107 ? 9.946 6.819 -10.704 1.00 83.62 107 LEU A N 1
ATOM 797 C CA . LEU A 1 107 ? 10.935 6.039 -11.440 1.00 83.62 107 LEU A CA 1
ATOM 798 C C . LEU A 1 107 ? 10.461 4.603 -11.686 1.00 83.62 107 LEU A C 1
ATOM 800 O O . LEU A 1 107 ? 10.651 4.085 -12.786 1.00 83.62 107 LEU A O 1
ATOM 804 N N . LEU A 1 108 ? 9.762 3.994 -10.724 1.00 84.62 108 LEU A N 1
ATOM 805 C CA . LEU A 1 108 ? 9.101 2.697 -10.915 1.00 84.62 108 LEU A CA 1
ATOM 806 C C . LEU A 1 108 ? 8.072 2.745 -12.044 1.00 84.62 108 LEU A C 1
ATOM 808 O O . LEU A 1 108 ? 8.041 1.855 -12.893 1.00 84.62 108 LEU A O 1
ATOM 812 N N . VAL A 1 109 ? 7.284 3.820 -12.107 1.00 86.12 109 VAL A N 1
ATOM 813 C CA . VAL A 1 109 ? 6.337 4.049 -13.206 1.00 86.12 109 VAL A CA 1
ATOM 814 C C . VAL A 1 109 ? 7.065 4.172 -14.547 1.00 86.12 109 VAL A C 1
ATOM 816 O O . VAL A 1 109 ? 6.650 3.565 -15.534 1.00 86.12 109 VAL A O 1
ATOM 819 N N . ARG A 1 110 ? 8.187 4.901 -14.605 1.00 85.12 110 ARG A N 1
ATOM 820 C CA . ARG A 1 110 ? 9.006 4.996 -15.828 1.00 85.12 110 ARG A CA 1
ATOM 821 C C . ARG A 1 110 ? 9.570 3.641 -16.251 1.00 85.12 110 ARG A C 1
ATOM 823 O O . ARG A 1 110 ? 9.531 3.331 -17.437 1.00 85.12 110 ARG A O 1
ATOM 830 N N . LEU A 1 111 ? 10.069 2.837 -15.312 1.00 84.62 111 LEU A N 1
ATOM 831 C CA . LEU A 1 111 ? 10.590 1.497 -15.593 1.00 84.62 111 LEU A CA 1
ATOM 832 C C . LEU A 1 111 ? 9.484 0.567 -16.112 1.00 84.62 111 LEU A C 1
ATOM 834 O O . LEU A 1 111 ? 9.687 -0.123 -17.111 1.00 84.62 111 LEU A O 1
ATOM 838 N N . LYS A 1 112 ? 8.297 0.606 -15.499 1.00 84.94 112 LYS A N 1
ATOM 839 C CA . LYS A 1 112 ? 7.116 -0.131 -15.964 1.00 84.94 112 LYS A CA 1
ATOM 840 C C . LYS A 1 112 ? 6.726 0.274 -17.388 1.00 84.94 112 LYS A C 1
ATOM 842 O O . LYS A 1 112 ? 6.559 -0.590 -18.246 1.00 84.94 112 LYS A O 1
ATOM 847 N N . ASN A 1 113 ? 6.670 1.577 -17.666 1.00 84.75 113 ASN A N 1
ATOM 848 C CA . ASN A 1 113 ? 6.378 2.112 -19.001 1.00 84.75 113 ASN A CA 1
ATOM 849 C C . ASN A 1 113 ? 7.471 1.788 -20.033 1.00 84.75 113 ASN A C 1
ATOM 851 O O . ASN A 1 113 ? 7.179 1.680 -21.220 1.00 84.75 113 ASN A O 1
ATOM 855 N N . ALA A 1 114 ? 8.718 1.591 -19.594 1.00 83.06 114 ALA A N 1
ATOM 856 C CA . ALA A 1 114 ? 9.818 1.108 -20.428 1.00 83.06 114 ALA A CA 1
ATOM 857 C C . ALA A 1 114 ? 9.757 -0.410 -20.702 1.00 83.06 114 ALA A C 1
ATOM 859 O O . ALA A 1 114 ? 10.670 -0.955 -21.319 1.00 83.06 114 ALA A O 1
ATOM 860 N N . GLY A 1 115 ? 8.704 -1.098 -20.248 1.00 82.25 115 GLY A N 1
ATOM 861 C CA . GLY A 1 115 ? 8.487 -2.524 -20.483 1.00 82.25 115 GLY A CA 1
ATOM 862 C C . GLY A 1 115 ? 9.151 -3.447 -19.460 1.00 82.25 115 GLY A C 1
ATOM 863 O O . GLY A 1 115 ? 9.204 -4.654 -19.695 1.00 82.25 115 GLY A O 1
ATOM 864 N N . GLN A 1 116 ? 9.650 -2.924 -18.332 1.00 85.12 116 GLN A N 1
ATOM 865 C CA . GLN A 1 116 ? 10.159 -3.777 -17.253 1.00 85.12 116 GLN A CA 1
ATOM 866 C C . GLN A 1 116 ? 9.024 -4.606 -16.643 1.00 85.12 116 GLN A C 1
ATOM 868 O O . GLN A 1 116 ? 7.911 -4.115 -16.431 1.00 85.12 116 GLN A O 1
ATOM 873 N N . ARG A 1 117 ? 9.313 -5.879 -16.356 1.00 86.44 117 ARG A N 1
ATOM 874 C CA . ARG A 1 117 ? 8.347 -6.797 -15.741 1.00 86.44 117 ARG A CA 1
ATOM 875 C C . ARG A 1 117 ? 8.270 -6.533 -14.243 1.00 86.44 117 ARG A C 1
ATOM 877 O O . ARG A 1 117 ? 9.256 -6.138 -13.628 1.00 86.44 117 ARG A O 1
ATOM 884 N N . ASP A 1 118 ? 7.131 -6.853 -13.641 1.00 85.75 118 ASP A N 1
ATOM 885 C CA . ASP A 1 118 ? 6.900 -6.641 -12.206 1.00 85.75 118 ASP A CA 1
ATOM 886 C C . ASP A 1 118 ? 7.941 -7.352 -11.338 1.00 85.75 118 ASP A C 1
ATOM 888 O O . ASP A 1 118 ? 8.437 -6.775 -10.378 1.00 85.75 118 ASP A O 1
ATOM 892 N N . VAL A 1 119 ? 8.356 -8.556 -11.739 1.00 87.06 119 VAL A N 1
ATOM 893 C CA . VAL A 1 119 ? 9.413 -9.321 -11.059 1.00 87.06 119 VAL A CA 1
ATOM 894 C C . VAL A 1 119 ? 10.748 -8.570 -11.060 1.00 87.06 119 VAL A C 1
ATOM 896 O O . VAL A 1 119 ? 11.455 -8.563 -10.057 1.00 87.06 119 VAL A O 1
ATOM 899 N N . ASP A 1 120 ? 11.100 -7.911 -12.166 1.00 86.69 120 ASP A N 1
ATOM 900 C CA . ASP A 1 120 ? 12.345 -7.145 -12.262 1.00 86.69 120 ASP A CA 1
ATOM 901 C C . ASP A 1 120 ? 12.267 -5.887 -11.378 1.00 86.69 120 ASP A C 1
ATOM 903 O O . ASP A 1 120 ? 13.217 -5.574 -10.662 1.00 86.69 120 ASP A O 1
ATOM 907 N N . LEU A 1 121 ? 11.104 -5.223 -11.345 1.00 85.62 121 LEU A N 1
ATOM 908 C CA . LEU A 1 121 ? 10.841 -4.080 -10.462 1.00 85.62 121 LEU A CA 1
ATOM 909 C C . LEU A 1 121 ? 10.939 -4.458 -8.980 1.00 85.62 121 LEU A C 1
ATOM 911 O O . LEU A 1 121 ? 11.592 -3.750 -8.214 1.00 85.62 121 LEU A O 1
ATOM 915 N N . ILE A 1 122 ? 10.347 -5.588 -8.586 1.00 86.81 122 ILE A N 1
ATOM 916 C CA . ILE A 1 122 ? 10.434 -6.118 -7.219 1.00 86.81 122 ILE A CA 1
ATOM 917 C C . ILE A 1 122 ? 11.891 -6.421 -6.865 1.00 86.81 122 ILE A C 1
ATOM 919 O O . ILE A 1 122 ? 12.358 -5.976 -5.821 1.00 86.81 122 ILE A O 1
ATOM 923 N N . ASN A 1 123 ? 12.646 -7.068 -7.758 1.00 86.69 123 ASN A N 1
ATOM 924 C CA . ASN A 1 123 ? 14.069 -7.335 -7.538 1.00 86.69 123 ASN A CA 1
ATOM 925 C C . ASN A 1 123 ? 14.885 -6.048 -7.334 1.00 86.69 123 ASN A C 1
ATOM 927 O O . ASN A 1 123 ? 15.824 -6.033 -6.537 1.00 86.69 123 ASN A O 1
ATOM 931 N N . PHE A 1 124 ? 14.564 -4.961 -8.044 1.00 83.88 124 PHE A N 1
ATOM 932 C CA . PHE A 1 124 ? 15.246 -3.683 -7.835 1.00 83.88 124 PHE A CA 1
ATOM 933 C C . PHE A 1 124 ? 14.928 -3.071 -6.469 1.00 83.88 124 PHE A C 1
ATOM 935 O O . PHE A 1 124 ? 15.843 -2.556 -5.818 1.00 83.88 124 PHE A O 1
ATOM 942 N N . ILE A 1 125 ? 13.670 -3.164 -6.027 1.00 85.00 125 ILE A N 1
ATOM 943 C CA . ILE A 1 125 ? 13.236 -2.733 -4.691 1.00 85.00 125 ILE A CA 1
ATOM 944 C C . ILE A 1 125 ? 13.952 -3.556 -3.613 1.00 85.00 125 ILE A C 1
ATOM 946 O O . ILE A 1 125 ? 14.560 -2.975 -2.717 1.00 85.00 125 ILE A O 1
ATOM 950 N N . GLU A 1 126 ? 13.969 -4.884 -3.747 1.00 83.94 126 GLU A N 1
ATOM 951 C CA . GLU A 1 126 ? 14.602 -5.804 -2.792 1.00 83.94 126 GLU A CA 1
ATOM 952 C C . GLU A 1 126 ? 16.104 -5.564 -2.633 1.00 83.94 126 GLU A C 1
ATOM 954 O O . GLU A 1 126 ? 16.648 -5.649 -1.532 1.00 83.94 126 GLU A O 1
ATOM 959 N N . ARG A 1 127 ? 16.780 -5.201 -3.726 1.00 82.19 127 AR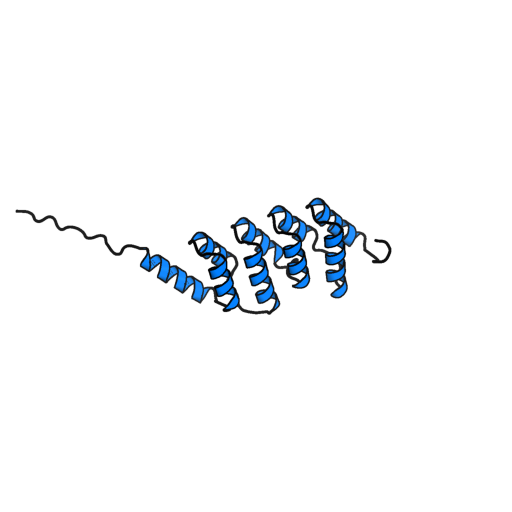G A N 1
ATOM 960 C CA . ARG A 1 127 ? 18.208 -4.851 -3.720 1.00 82.19 127 ARG A CA 1
ATOM 961 C C . ARG A 1 127 ? 18.499 -3.468 -3.133 1.00 82.19 127 ARG A C 1
ATOM 963 O O . ARG A 1 127 ? 19.669 -3.113 -3.016 1.00 82.19 127 ARG A O 1
ATOM 970 N N . GLY A 1 128 ? 17.474 -2.684 -2.793 1.00 78.69 128 GLY A N 1
ATOM 971 C CA . GLY A 1 128 ? 17.632 -1.302 -2.341 1.00 78.69 128 GLY A CA 1
ATOM 972 C C . GLY A 1 128 ? 18.233 -0.399 -3.420 1.00 78.69 128 GLY A C 1
ATOM 973 O O . GLY A 1 128 ? 19.027 0.492 -3.114 1.00 78.69 128 GLY A O 1
ATOM 974 N N . THR A 1 129 ? 17.900 -0.668 -4.688 1.00 77.25 129 THR A N 1
ATOM 975 C CA . THR A 1 129 ? 18.416 0.094 -5.832 1.00 77.25 129 THR A CA 1
ATOM 976 C C . THR A 1 129 ? 17.977 1.548 -5.689 1.00 77.25 129 THR A C 1
ATOM 978 O O . THR A 1 129 ? 16.796 1.826 -5.477 1.00 77.25 129 THR A O 1
ATOM 981 N N . THR A 1 130 ? 18.922 2.481 -5.777 1.00 76.94 130 THR A N 1
ATOM 982 C CA . THR A 1 130 ? 18.609 3.912 -5.687 1.00 76.94 130 THR A CA 1
ATOM 983 C C . THR A 1 130 ? 18.158 4.462 -7.033 1.00 76.94 130 THR A C 1
ATOM 985 O O . THR A 1 130 ? 18.454 3.893 -8.087 1.00 76.94 130 THR A O 1
ATOM 988 N N . ASP A 1 131 ? 17.494 5.617 -7.003 1.00 76.44 131 ASP A N 1
ATOM 989 C CA . ASP A 1 131 ? 17.064 6.307 -8.220 1.00 76.44 131 ASP A CA 1
ATOM 990 C C . ASP A 1 131 ? 18.219 6.539 -9.198 1.00 76.44 131 ASP A C 1
ATOM 992 O O . ASP A 1 131 ? 18.089 6.262 -10.386 1.00 76.44 131 ASP A O 1
ATOM 996 N N . GLU A 1 132 ? 19.389 6.937 -8.693 1.00 75.56 132 GLU A N 1
ATOM 997 C CA . GLU A 1 132 ? 20.590 7.140 -9.509 1.00 75.56 132 GLU A CA 1
ATOM 998 C C . GLU A 1 132 ? 21.018 5.868 -10.255 1.00 75.56 132 GLU A C 1
ATOM 1000 O O . GLU A 1 132 ? 21.374 5.919 -11.434 1.00 75.56 132 GLU A O 1
ATOM 1005 N N . GLN A 1 133 ? 20.971 4.712 -9.589 1.00 76.06 133 GLN A N 1
ATOM 1006 C CA . GLN A 1 133 ? 21.354 3.434 -10.189 1.00 76.06 133 GLN A CA 1
ATOM 1007 C C . GLN A 1 133 ? 20.343 3.002 -11.254 1.00 76.06 133 GLN A C 1
ATOM 1009 O O . GLN A 1 133 ? 20.729 2.590 -12.349 1.00 76.06 133 GLN A O 1
ATOM 1014 N N . ALA A 1 134 ? 19.049 3.146 -10.974 1.00 74.69 134 ALA A N 1
ATOM 1015 C CA . ALA A 1 134 ? 18.004 2.810 -11.932 1.00 74.69 134 ALA A CA 1
ATOM 1016 C C . ALA A 1 134 ? 17.971 3.768 -13.136 1.00 74.69 134 ALA A C 1
ATOM 1018 O O . ALA A 1 134 ? 17.741 3.324 -14.263 1.00 74.69 134 ALA A O 1
ATOM 1019 N N . GLU A 1 135 ? 18.271 5.056 -12.951 1.00 77.62 135 GLU A N 1
ATOM 1020 C CA . GLU A 1 135 ? 18.419 5.999 -14.064 1.00 77.62 135 GLU A CA 1
ATOM 1021 C C . GLU A 1 135 ? 19.622 5.671 -14.951 1.00 77.62 135 GLU A C 1
ATOM 1023 O O . GLU A 1 135 ? 19.509 5.731 -16.178 1.00 77.62 135 GLU A O 1
ATOM 1028 N N . GLN A 1 136 ? 20.751 5.250 -14.372 1.00 75.69 136 GLN A N 1
ATOM 1029 C CA . GLN A 1 136 ? 21.897 4.771 -15.152 1.00 75.69 136 GLN A CA 1
ATOM 1030 C C . GLN A 1 136 ? 21.540 3.533 -15.984 1.00 75.69 136 GLN A C 1
ATOM 1032 O O . GLN A 1 136 ? 21.921 3.449 -17.154 1.00 75.69 136 GLN A O 1
ATOM 1037 N N . MET A 1 137 ? 20.762 2.603 -15.420 1.00 71.06 137 MET A N 1
ATOM 1038 C CA . MET A 1 137 ? 20.271 1.427 -16.144 1.00 71.06 137 MET A CA 1
ATOM 1039 C C . MET A 1 137 ? 19.317 1.809 -17.282 1.00 71.06 137 MET A C 1
ATOM 1041 O O . MET A 1 137 ? 19.472 1.313 -18.399 1.00 71.06 137 MET A O 1
ATOM 1045 N N . LEU A 1 138 ? 18.380 2.732 -17.040 1.00 71.56 138 LEU A N 1
ATOM 1046 C CA . LEU A 1 138 ? 17.482 3.276 -18.067 1.00 71.56 138 LEU A CA 1
ATOM 1047 C C . LEU A 1 138 ? 18.259 3.965 -19.191 1.00 71.56 138 LEU A C 1
ATOM 1049 O O . LEU A 1 138 ? 17.990 3.713 -20.365 1.00 71.56 138 LEU A O 1
ATOM 1053 N N . ALA A 1 139 ? 19.246 4.796 -18.852 1.00 75.25 139 ALA A N 1
ATOM 1054 C CA . ALA A 1 139 ? 20.080 5.484 -19.830 1.00 75.25 139 ALA A CA 1
ATOM 1055 C C . ALA A 1 139 ? 20.917 4.498 -20.661 1.00 75.25 139 ALA A C 1
ATOM 1057 O O . ALA A 1 139 ? 21.044 4.669 -21.874 1.00 75.25 139 ALA A O 1
ATOM 1058 N N . ALA A 1 140 ? 21.463 3.447 -20.041 1.00 71.44 140 ALA A N 1
ATOM 1059 C CA . ALA A 1 140 ? 22.176 2.385 -20.748 1.00 71.44 140 ALA A CA 1
ATOM 1060 C C . ALA A 1 140 ? 21.246 1.607 -21.694 1.00 71.44 140 ALA A C 1
ATOM 1062 O O . ALA A 1 140 ? 21.605 1.366 -22.847 1.00 71.44 140 ALA A O 1
ATOM 1063 N N . HIS A 1 141 ? 20.033 1.281 -21.243 1.00 68.62 141 HIS A N 1
ATOM 1064 C CA . HIS A 1 141 ? 19.038 0.578 -22.049 1.00 68.62 141 HIS A CA 1
ATOM 1065 C C . HIS A 1 141 ? 18.560 1.420 -23.242 1.00 68.62 141 HIS A C 1
ATOM 1067 O O . HIS A 1 141 ? 18.523 0.934 -24.371 1.00 68.62 141 HIS A O 1
ATOM 1073 N N . GLN A 1 142 ? 18.289 2.712 -23.029 1.00 66.00 142 GLN A N 1
ATOM 1074 C CA . GLN A 1 142 ? 17.914 3.641 -24.097 1.00 66.00 142 GLN A CA 1
ATOM 1075 C C . GLN A 1 142 ? 19.033 3.829 -25.123 1.00 66.00 142 GLN A C 1
ATOM 1077 O O . GLN A 1 142 ? 18.753 3.836 -26.320 1.00 66.00 142 GLN A O 1
ATOM 1082 N N . ARG A 1 143 ? 20.297 3.927 -24.682 1.00 62.56 143 ARG A N 1
ATOM 1083 C CA . ARG A 1 143 ? 21.466 4.004 -25.577 1.00 62.56 143 ARG A CA 1
ATOM 1084 C C . ARG A 1 143 ? 21.652 2.734 -26.403 1.00 62.56 143 ARG A C 1
ATOM 1086 O O . ARG A 1 143 ? 22.005 2.831 -27.569 1.00 62.56 143 ARG A O 1
ATOM 1093 N N . ALA A 1 144 ? 21.392 1.563 -25.823 1.00 63.09 144 ALA A N 1
ATOM 1094 C CA . ALA A 1 144 ? 21.444 0.294 -26.547 1.00 63.09 144 ALA A CA 1
ATOM 1095 C C . ALA A 1 144 ? 20.307 0.157 -27.578 1.00 63.09 144 ALA A C 1
ATOM 1097 O O . ALA A 1 144 ? 20.491 -0.478 -28.613 1.00 63.09 144 ALA A O 1
ATOM 1098 N N . MET A 1 145 ? 19.146 0.768 -27.314 1.00 61.12 145 MET A N 1
ATOM 1099 C CA . MET A 1 145 ? 18.002 0.789 -28.232 1.00 61.12 145 MET A CA 1
ATOM 1100 C C . MET A 1 145 ? 18.040 1.917 -29.269 1.00 61.12 145 MET A C 1
ATOM 1102 O O . MET A 1 145 ? 17.291 1.856 -30.241 1.00 61.12 145 MET A O 1
ATOM 1106 N N . THR A 1 146 ? 18.886 2.940 -29.105 1.00 58.19 146 THR A N 1
ATOM 1107 C CA . THR A 1 146 ? 19.082 3.952 -30.151 1.00 58.19 146 THR A CA 1
ATOM 1108 C C . THR A 1 146 ? 20.023 3.367 -31.204 1.00 58.19 146 THR A C 1
ATOM 1110 O O . THR A 1 146 ? 21.199 3.157 -30.903 1.00 58.19 146 THR A O 1
ATOM 1113 N N . PRO A 1 147 ? 19.579 3.107 -32.449 1.00 53.59 147 PRO A N 1
ATOM 1114 C CA . PRO A 1 147 ? 20.489 2.629 -33.474 1.00 53.59 147 PRO A CA 1
ATOM 1115 C C . PRO A 1 147 ? 21.454 3.772 -33.800 1.00 53.59 147 PRO A C 1
ATOM 1117 O O . PRO A 1 147 ? 21.075 4.764 -34.426 1.00 53.59 147 PRO A O 1
ATOM 1120 N N . SER A 1 148 ? 22.716 3.661 -33.384 1.00 56.12 148 SER A N 1
ATOM 1121 C CA . SER A 1 148 ? 23.782 4.529 -33.881 1.00 56.12 148 SER A CA 1
ATOM 1122 C C . SER A 1 148 ? 24.052 4.153 -35.341 1.00 56.12 148 SER A C 1
ATOM 1124 O O . SER A 1 148 ? 24.928 3.341 -35.634 1.00 56.12 148 SER A O 1
ATOM 1126 N N . GLY A 1 149 ? 23.235 4.657 -36.266 1.00 54.44 149 GLY A N 1
ATOM 1127 C CA . GLY A 1 149 ? 23.229 4.097 -37.615 1.00 54.44 149 GLY A CA 1
ATOM 1128 C C . GLY A 1 149 ? 22.563 4.930 -38.698 1.00 54.44 149 GLY A C 1
ATOM 1129 O O . GLY A 1 149 ? 21.991 4.351 -39.612 1.00 54.44 149 GLY A O 1
ATOM 1130 N N . PHE A 1 150 ? 22.664 6.262 -38.680 1.00 58.56 150 PHE A N 1
ATOM 1131 C CA . PHE A 1 150 ? 22.512 7.003 -39.939 1.00 58.56 150 PHE A CA 1
ATOM 1132 C C . PHE A 1 150 ? 23.799 6.861 -40.762 1.00 58.56 150 PHE A C 1
ATOM 1134 O O . PHE A 1 150 ? 24.671 7.730 -40.751 1.00 58.56 150 PHE A O 1
ATOM 1141 N N . ILE A 1 151 ? 23.926 5.753 -41.495 1.00 62.41 151 ILE A N 1
ATOM 1142 C CA . ILE A 1 151 ? 24.930 5.628 -42.555 1.00 62.41 151 ILE A CA 1
ATOM 1143 C C . ILE A 1 151 ? 24.467 6.524 -43.707 1.00 62.41 151 ILE A C 1
ATOM 1145 O O . ILE A 1 151 ? 23.609 6.150 -44.504 1.00 62.41 151 ILE A O 1
ATOM 1149 N N . ARG A 1 152 ? 25.029 7.734 -43.810 1.00 58.19 152 ARG A N 1
ATOM 1150 C CA . ARG A 1 152 ? 24.916 8.543 -45.030 1.00 58.19 152 ARG A CA 1
ATOM 1151 C C . ARG A 1 152 ? 25.664 7.806 -46.145 1.00 58.19 152 ARG A C 1
ATOM 1153 O O . ARG A 1 152 ? 26.886 7.914 -46.235 1.00 58.19 152 ARG A O 1
ATOM 1160 N N . GLN A 1 153 ? 24.952 7.055 -46.988 1.00 56.59 153 GLN A N 1
ATOM 1161 C CA . GLN A 1 153 ? 25.502 6.572 -48.256 1.00 56.59 153 GLN A CA 1
ATOM 1162 C C . GLN A 1 153 ? 25.947 7.790 -49.077 1.00 56.59 153 GLN A C 1
ATOM 1164 O O . GLN A 1 153 ? 25.133 8.528 -49.631 1.00 56.59 153 GLN A O 1
ATOM 1169 N N . ARG A 1 154 ? 27.262 8.038 -49.120 1.00 53.62 154 ARG A N 1
ATOM 1170 C CA . ARG A 1 154 ? 27.873 8.992 -50.048 1.00 53.62 154 ARG A CA 1
ATOM 1171 C C . ARG A 1 154 ? 27.576 8.513 -51.466 1.00 53.62 154 ARG A C 1
ATOM 1173 O O . ARG A 1 154 ? 28.120 7.500 -51.902 1.00 53.62 154 ARG A O 1
ATOM 1180 N N . GLY A 1 155 ? 26.730 9.253 -52.177 1.00 51.28 155 GLY A N 1
ATOM 1181 C CA . GLY A 1 155 ? 26.521 9.079 -53.608 1.00 51.28 155 GLY A CA 1
ATOM 1182 C C . GLY A 1 155 ? 27.855 9.168 -54.348 1.00 51.28 155 GLY A C 1
ATOM 1183 O O . GLY A 1 155 ? 28.523 10.201 -54.335 1.00 51.28 155 GLY A O 1
ATOM 1184 N N . ARG A 1 156 ? 28.255 8.062 -54.976 1.00 56.12 156 ARG A N 1
ATOM 1185 C CA . ARG A 1 156 ? 29.396 7.995 -55.886 1.00 56.12 156 ARG A CA 1
ATOM 1186 C C . ARG A 1 156 ? 28.951 8.583 -57.225 1.00 56.12 156 ARG A C 1
ATOM 1188 O O . ARG A 1 156 ? 28.288 7.902 -58.000 1.00 56.12 156 ARG A O 1
ATOM 1195 N N . ARG A 1 157 ? 29.278 9.854 -57.475 1.00 53.09 157 ARG A N 1
ATOM 1196 C CA . ARG A 1 157 ? 29.162 10.463 -58.808 1.00 53.09 157 ARG A CA 1
ATOM 1197 C C . ARG A 1 157 ? 30.206 9.802 -59.718 1.00 53.09 157 ARG A C 1
ATOM 1199 O O . ARG A 1 157 ? 31.391 9.825 -59.387 1.00 53.09 157 ARG A O 1
ATOM 1206 N N . ARG A 1 158 ? 29.739 9.138 -60.777 1.00 59.34 158 ARG A N 1
ATOM 1207 C CA . ARG A 1 158 ? 30.537 8.847 -61.973 1.00 59.34 158 ARG A CA 1
ATOM 1208 C C . ARG A 1 158 ? 30.549 10.080 -62.861 1.00 59.34 158 ARG A C 1
ATOM 1210 O O . ARG A 1 158 ? 29.540 10.822 -62.807 1.00 59.34 158 ARG A O 1
#

Secondary structure (DSSP, 8-state):
-GGG---HHHHHHHHHHHHTT--HHHHHHHHHHHHHTT-----HHHHHHHHHTT--HHHHHHHHHTT-HHHHHHHHHHHHHTT--HHHHHHHHHHHHTT-----HHHHHHHHHTT--HHHHHHHHHTT--HHHHHHHHHHHHHHHS------------

Sequence (158 aa):
LKELAITDAEVAELAKARQAGVTDSACIELVRLARQRHQQFASGDAIAGLRRVEVTEATILELARLNQIGLWAGEAQAMRLAGLSDEILLSLARHRAAGQKTLSGPLLVRLKNAGQRDVDLINFIERGTTDEQAEQMLAAHQRAMTPSGFIRQRGRRR

pLDDT: mean 80.82, std 10.98, range [42.31, 91.5]

Radius of gyration: 21.95 Å; chains: 1; bounding box: 51×20×85 Å

Foldseek 3Di:
DVVLPADPQLVVLLVLLVVLPADPVLSVLLQVLCVVVVHHRPLSPLNSLCSVLVQDSVLVSLLSNLVNSPPCSVLVSVLSVLPQDSVLVSLLSVCVSVVAQAEGSVLLSVCVVVVDDNVVSSVCRVVSPHNVNSVVVVVVVVVVVPPPDPPPPDDDDD